Protein AF-A0A0D9NHQ5-F1 (afdb_monomer_lite)

pLDDT: mean 75.97, std 15.08, range [46.81, 93.0]

Structure (mmCIF, N/CA/C/O backbone):
data_AF-A0A0D9NHQ5-F1
#
_entry.id   AF-A0A0D9NHQ5-F1
#
loop_
_atom_site.group_PDB
_atom_site.id
_atom_site.type_symbol
_atom_site.label_atom_id
_atom_site.label_alt_id
_atom_site.label_comp_id
_atom_site.label_asym_id
_atom_site.label_entity_id
_atom_site.label_seq_id
_atom_site.pdbx_PDB_ins_code
_atom_site.Cartn_x
_atom_site.Cartn_y
_atom_site.Cartn_z
_atom_site.occupancy
_atom_site.B_iso_or_equiv
_atom_site.auth_seq_id
_atom_site.auth_comp_id
_atom_site.auth_asym_id
_atom_site.auth_atom_id
_atom_site.pdbx_PDB_model_num
ATOM 1 N N . MET A 1 1 ? 3.729 12.262 -7.977 1.00 59.41 1 MET A N 1
ATOM 2 C CA . MET A 1 1 ? 2.766 12.325 -6.858 1.00 59.41 1 MET A CA 1
ATOM 3 C C . MET A 1 1 ? 1.667 11.263 -6.953 1.00 59.41 1 MET A C 1
ATOM 5 O O . MET A 1 1 ? 1.646 10.442 -6.047 1.00 59.41 1 MET A O 1
ATOM 9 N N . PRO A 1 2 ? 0.846 11.147 -8.018 1.00 77.38 2 PRO A N 1
ATOM 10 C CA . PRO A 1 2 ? -0.277 10.186 -8.039 1.00 77.38 2 PRO A CA 1
ATOM 11 C C . PRO A 1 2 ? 0.142 8.708 -7.924 1.00 77.38 2 PRO A C 1
ATOM 13 O O . PRO A 1 2 ? -0.496 7.937 -7.220 1.00 77.38 2 PRO A O 1
ATOM 16 N N . HIS A 1 3 ? 1.268 8.322 -8.529 1.00 79.19 3 HIS A N 1
ATOM 17 C CA . HIS A 1 3 ? 1.813 6.959 -8.451 1.00 79.19 3 HIS A CA 1
ATOM 18 C C . HIS A 1 3 ? 2.248 6.544 -7.034 1.00 79.19 3 HIS A C 1
ATOM 20 O O . HIS A 1 3 ? 2.138 5.376 -6.680 1.00 79.19 3 HIS A O 1
ATOM 26 N N . ARG A 1 4 ? 2.738 7.490 -6.219 1.00 81.69 4 ARG A N 1
ATOM 27 C CA . ARG A 1 4 ? 3.123 7.221 -4.825 1.00 81.69 4 ARG A CA 1
ATOM 28 C C . ARG A 1 4 ? 1.886 6.996 -3.971 1.00 81.69 4 ARG A C 1
ATOM 30 O O . ARG A 1 4 ? 1.845 6.029 -3.226 1.00 81.69 4 ARG A O 1
ATOM 37 N N . MET A 1 5 ? 0.880 7.850 -4.142 1.00 84.69 5 MET A N 1
ATOM 38 C CA . MET A 1 5 ? -0.388 7.732 -3.429 1.00 84.69 5 MET A CA 1
ATOM 39 C C . MET A 1 5 ? -1.078 6.405 -3.748 1.00 84.69 5 MET A C 1
ATOM 41 O O . MET A 1 5 ? -1.421 5.659 -2.841 1.00 84.69 5 MET A O 1
ATOM 45 N N . PHE A 1 6 ? -1.149 6.049 -5.034 1.00 85.75 6 PHE A N 1
ATOM 46 C CA . PHE A 1 6 ? -1.661 4.752 -5.475 1.00 85.75 6 PHE A CA 1
ATOM 47 C C . PHE A 1 6 ? -0.913 3.574 -4.837 1.00 85.75 6 PHE A C 1
ATOM 49 O O . PHE A 1 6 ? -1.540 2.684 -4.269 1.00 85.75 6 PHE A O 1
ATOM 56 N N . LEU A 1 7 ? 0.423 3.578 -4.898 1.00 86.69 7 LEU A N 1
ATOM 57 C CA . LEU A 1 7 ? 1.232 2.503 -4.329 1.00 86.69 7 LEU A CA 1
ATOM 58 C C . LEU A 1 7 ? 1.048 2.390 -2.808 1.00 86.69 7 LEU A C 1
ATOM 60 O O . LEU A 1 7 ? 0.908 1.287 -2.296 1.00 86.69 7 LEU A O 1
ATOM 64 N N . GLY A 1 8 ? 1.020 3.513 -2.090 1.00 89.81 8 GLY A N 1
ATOM 65 C CA . GLY A 1 8 ? 0.819 3.519 -0.643 1.00 89.81 8 GLY A CA 1
ATOM 66 C C . GLY A 1 8 ? -0.559 2.987 -0.243 1.00 89.81 8 G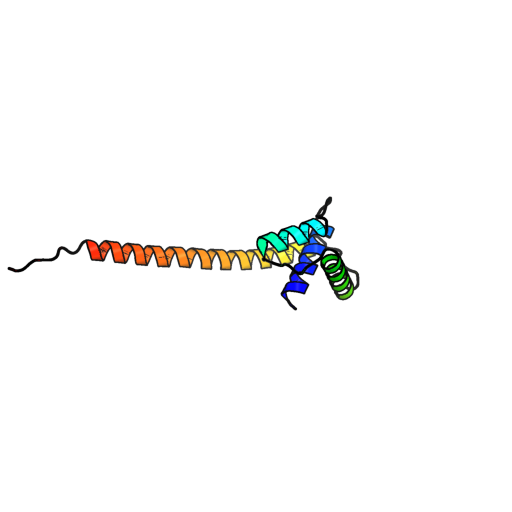LY A C 1
ATOM 67 O O . GLY A 1 8 ? -0.647 2.157 0.661 1.00 89.81 8 GLY A O 1
ATOM 68 N N . CYS A 1 9 ? -1.615 3.381 -0.964 1.00 89.19 9 CYS A N 1
ATOM 69 C CA . CYS A 1 9 ? -2.952 2.820 -0.774 1.00 89.19 9 CYS A CA 1
ATOM 70 C C . CYS A 1 9 ? -2.974 1.312 -1.048 1.00 89.19 9 CYS A C 1
ATOM 72 O O . CYS A 1 9 ? -3.481 0.560 -0.226 1.00 89.19 9 CYS A O 1
ATOM 74 N N . LEU A 1 10 ? -2.366 0.850 -2.146 1.00 89.00 10 LEU A N 1
ATOM 75 C CA . LEU A 1 10 ? -2.307 -0.574 -2.489 1.00 89.00 10 LEU A CA 1
ATOM 76 C C . LEU A 1 10 ? -1.635 -1.407 -1.386 1.00 89.00 10 LEU A C 1
ATOM 78 O O . LEU A 1 10 ? -2.150 -2.460 -1.005 1.00 89.00 10 LEU A O 1
ATOM 82 N N . ILE A 1 11 ? -0.506 -0.931 -0.855 1.00 89.94 11 ILE A N 1
ATOM 83 C CA . ILE A 1 11 ? 0.230 -1.610 0.219 1.00 89.94 11 ILE A CA 1
ATOM 84 C C . ILE A 1 11 ? -0.626 -1.688 1.487 1.00 89.94 11 ILE A C 1
ATOM 86 O O . ILE A 1 11 ? -0.769 -2.771 2.057 1.00 89.94 11 ILE A O 1
ATOM 90 N N . LEU A 1 12 ? -1.231 -0.572 1.907 1.00 89.50 12 LEU A N 1
ATOM 91 C CA . LEU A 1 12 ? -2.082 -0.534 3.098 1.00 89.50 12 LEU A CA 1
ATOM 92 C C . LEU A 1 12 ? -3.320 -1.414 2.943 1.00 89.50 12 LEU A C 1
ATOM 94 O O . LEU A 1 12 ? -3.570 -2.252 3.801 1.00 89.50 12 LEU A O 1
ATOM 98 N N . THR A 1 13 ? -4.056 -1.297 1.840 1.00 87.94 13 THR A N 1
ATOM 99 C CA . THR A 1 13 ? -5.238 -2.128 1.580 1.00 87.94 1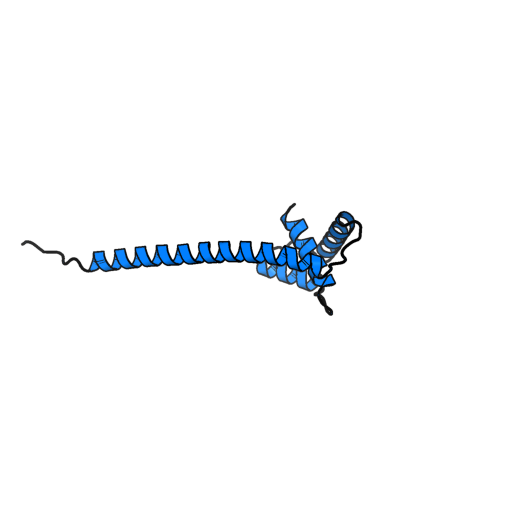3 THR A CA 1
ATOM 100 C C . THR A 1 13 ? -4.888 -3.614 1.604 1.00 87.94 13 THR A C 1
ATOM 102 O O . THR A 1 13 ? -5.599 -4.398 2.223 1.00 87.94 13 THR A O 1
ATOM 105 N N . THR A 1 14 ? -3.751 -4.008 1.023 1.00 88.88 14 THR A N 1
ATOM 106 C CA . THR A 1 14 ? -3.283 -5.403 1.072 1.00 88.88 14 THR A CA 1
ATOM 107 C C . THR A 1 14 ? -3.020 -5.863 2.509 1.00 88.88 14 THR A C 1
ATOM 109 O O . THR A 1 14 ? -3.384 -6.979 2.867 1.00 88.88 14 THR A O 1
ATOM 112 N N . LYS A 1 15 ? -2.428 -5.006 3.353 1.00 87.75 15 LYS A N 1
ATOM 113 C CA . LYS A 1 15 ? -2.201 -5.302 4.778 1.00 87.75 15 LYS A CA 1
ATOM 114 C C . LYS A 1 15 ? -3.483 -5.421 5.592 1.00 87.75 15 LYS A C 1
ATOM 116 O O . LYS A 1 15 ? -3.515 -6.199 6.535 1.00 87.75 15 LYS A O 1
ATOM 121 N N . TYR A 1 16 ? -4.505 -4.651 5.239 1.00 85.31 16 TYR A N 1
ATOM 122 C CA . TYR A 1 16 ? -5.791 -4.671 5.932 1.00 85.31 16 TYR A CA 1
ATOM 123 C C . TYR A 1 16 ? -6.685 -5.843 5.518 1.00 85.31 16 TYR A C 1
ATOM 125 O O . TYR A 1 16 ? -7.479 -6.305 6.330 1.00 85.31 16 TYR A O 1
ATOM 133 N N . LEU A 1 17 ? -6.583 -6.307 4.269 1.00 83.69 17 LEU A N 1
ATOM 134 C CA . LEU A 1 17 ? -7.469 -7.344 3.728 1.00 83.69 17 LEU A CA 1
ATOM 135 C C . LEU A 1 17 ? -6.913 -8.769 3.837 1.00 83.69 17 LEU A C 1
ATOM 137 O O . LEU A 1 17 ? -7.686 -9.717 3.715 1.00 83.69 17 LEU A O 1
ATOM 141 N N . LEU A 1 18 ? -5.600 -8.941 4.005 1.00 85.19 18 LEU A N 1
ATOM 142 C CA . LEU A 1 18 ? -4.975 -10.262 4.089 1.00 85.19 18 LEU A CA 1
ATOM 143 C C . LEU A 1 18 ? -4.651 -10.635 5.534 1.00 85.19 18 LEU A C 1
ATOM 145 O O . LEU A 1 18 ? -4.047 -9.845 6.256 1.00 85.19 18 LEU A O 1
ATOM 149 N N . ASP A 1 19 ? -4.948 -11.883 5.902 1.00 86.94 19 ASP A N 1
ATOM 150 C CA . ASP A 1 19 ? -4.539 -12.459 7.190 1.00 86.94 19 ASP A CA 1
ATOM 151 C C . ASP A 1 19 ? -3.005 -12.512 7.326 1.00 86.94 19 ASP A C 1
ATOM 153 O O . ASP A 1 19 ? -2.450 -12.264 8.396 1.00 86.94 19 ASP A O 1
ATOM 157 N N . GLU A 1 20 ? -2.312 -12.795 6.217 1.00 91.25 20 GLU A N 1
ATOM 158 C CA . GLU A 1 20 ? -0.850 -12.843 6.127 1.00 91.25 20 GLU A CA 1
ATOM 159 C C . GLU A 1 20 ? -0.347 -11.912 5.015 1.00 91.25 20 GLU A C 1
ATOM 161 O O . GLU A 1 20 ? -0.187 -12.324 3.860 1.00 91.25 20 GLU A O 1
ATOM 166 N N . PRO A 1 21 ? -0.112 -10.628 5.320 1.00 89.12 21 PRO A N 1
ATOM 167 C CA . PRO A 1 21 ? 0.266 -9.681 4.292 1.00 89.12 21 PRO A CA 1
ATOM 168 C C . PRO A 1 21 ? 1.758 -9.752 3.914 1.00 89.12 21 PRO A C 1
ATOM 170 O O . PRO A 1 21 ? 2.613 -10.032 4.761 1.00 89.12 21 PRO A O 1
ATOM 173 N N . PRO A 1 22 ? 2.106 -9.419 2.655 1.00 89.06 22 PRO A N 1
ATOM 174 C CA . PRO A 1 22 ? 3.486 -9.297 2.195 1.00 89.06 22 PRO A CA 1
ATOM 175 C C . PRO A 1 22 ? 4.321 -8.348 3.057 1.00 89.06 22 PRO A C 1
ATOM 177 O O . PRO A 1 22 ? 3.881 -7.252 3.420 1.00 89.06 22 PRO A O 1
ATOM 180 N N . THR A 1 23 ? 5.573 -8.724 3.310 1.00 91.88 23 THR A N 1
ATOM 181 C CA . THR A 1 23 ? 6.542 -7.832 3.955 1.00 91.88 23 THR A CA 1
ATOM 182 C C . THR A 1 23 ? 6.961 -6.701 3.014 1.00 91.88 23 THR A C 1
ATOM 184 O O . THR A 1 23 ? 6.884 -6.819 1.789 1.00 91.88 23 THR A O 1
ATOM 187 N N . SER A 1 24 ? 7.472 -5.602 3.575 1.00 90.56 24 SER A N 1
ATOM 188 C CA . SER A 1 24 ? 7.997 -4.475 2.788 1.00 90.56 24 SER A CA 1
ATOM 189 C C . SER A 1 24 ? 9.104 -4.903 1.815 1.00 90.56 24 SER A C 1
ATOM 191 O O . SER A 1 24 ? 9.188 -4.368 0.712 1.00 90.56 24 SER A O 1
ATOM 193 N N . SER A 1 25 ? 9.896 -5.919 2.177 1.00 91.56 25 SER A N 1
ATOM 194 C CA . SER A 1 25 ? 10.919 -6.508 1.305 1.00 91.56 25 SER A CA 1
ATOM 195 C C . SER A 1 25 ? 10.329 -7.099 0.023 1.00 91.56 25 SER A C 1
ATOM 197 O O . SER A 1 25 ? 10.845 -6.865 -1.071 1.00 91.56 25 SER A O 1
ATOM 199 N N . LEU A 1 26 ? 9.202 -7.811 0.131 1.00 90.12 26 LEU A N 1
ATOM 200 C CA . LEU A 1 26 ? 8.533 -8.403 -1.026 1.00 90.12 26 LEU A CA 1
ATOM 201 C C . LEU A 1 26 ? 7.996 -7.319 -1.974 1.00 90.12 26 LEU A C 1
ATOM 203 O O . LEU A 1 26 ? 8.171 -7.423 -3.186 1.00 90.12 26 LEU A O 1
ATOM 207 N N . TRP A 1 27 ? 7.437 -6.230 -1.439 1.00 90.50 27 TRP A N 1
ATOM 208 C CA . TRP A 1 27 ? 7.018 -5.078 -2.247 1.00 90.50 27 TRP A CA 1
ATOM 209 C C . TRP A 1 27 ? 8.175 -4.448 -3.028 1.00 90.50 27 TRP A C 1
ATOM 211 O O . TRP A 1 27 ? 8.030 -4.163 -4.219 1.00 90.50 27 TRP A O 1
ATOM 221 N N . VAL A 1 28 ? 9.331 -4.266 -2.383 1.00 89.25 28 VAL A N 1
ATOM 222 C CA . VAL A 1 28 ? 10.543 -3.753 -3.041 1.00 89.25 28 VAL A CA 1
ATOM 223 C C . VAL A 1 28 ? 10.971 -4.684 -4.175 1.00 89.25 28 VAL A C 1
ATOM 225 O O . VAL A 1 28 ? 11.172 -4.219 -5.297 1.00 89.25 28 VAL A O 1
ATOM 228 N N . GLN A 1 29 ? 11.034 -5.996 -3.930 1.00 87.69 29 GLN A N 1
ATOM 229 C CA . GLN A 1 29 ? 11.396 -6.983 -4.953 1.00 87.69 29 GLN A CA 1
ATOM 230 C C . GLN A 1 29 ? 10.440 -6.950 -6.154 1.00 87.69 29 GLN A C 1
ATOM 232 O O . GLN A 1 29 ? 10.892 -6.910 -7.300 1.00 87.69 29 GLN A O 1
ATOM 237 N N . CYS A 1 30 ? 9.126 -6.901 -5.916 1.00 85.25 30 CYS A N 1
ATOM 238 C CA . CYS A 1 30 ? 8.130 -6.811 -6.985 1.00 85.25 30 CYS A CA 1
ATOM 239 C C . CYS A 1 30 ? 8.313 -5.552 -7.845 1.00 85.25 30 CYS A C 1
ATOM 241 O O . CYS A 1 30 ? 8.222 -5.625 -9.073 1.00 85.25 30 CYS A O 1
ATOM 243 N N . LEU A 1 31 ? 8.601 -4.406 -7.223 1.00 82.94 31 LEU A N 1
ATOM 244 C CA . LEU A 1 31 ? 8.798 -3.132 -7.921 1.00 82.94 31 LEU A CA 1
ATOM 245 C C . LEU A 1 31 ? 10.132 -3.065 -8.670 1.00 82.94 31 LEU A C 1
ATOM 247 O O . LEU A 1 31 ? 10.189 -2.491 -9.761 1.00 82.94 31 LEU A O 1
ATOM 251 N N . MET A 1 32 ? 11.185 -3.674 -8.123 1.00 83.12 32 MET A N 1
ATOM 252 C CA . MET A 1 32 ? 12.459 -3.834 -8.820 1.00 83.12 32 MET A CA 1
ATOM 253 C C . MET A 1 32 ? 12.273 -4.655 -10.100 1.00 83.12 32 MET A C 1
ATOM 255 O O . MET A 1 32 ? 12.702 -4.220 -11.165 1.00 83.12 32 MET A O 1
ATOM 259 N N . LEU A 1 33 ? 11.588 -5.800 -10.009 1.00 81.62 33 LEU A N 1
ATOM 260 C CA . LEU A 1 33 ? 11.397 -6.718 -11.137 1.00 81.62 33 LEU A CA 1
ATOM 261 C C . LEU A 1 33 ? 10.419 -6.184 -12.194 1.00 81.62 33 LEU A C 1
ATOM 263 O O . LEU A 1 33 ? 10.668 -6.336 -13.386 1.00 81.62 33 LEU A O 1
ATOM 267 N N . SER A 1 34 ? 9.314 -5.563 -11.773 1.00 76.62 34 SER A N 1
ATOM 268 C CA . SER A 1 34 ? 8.208 -5.211 -12.681 1.00 76.62 34 SER A CA 1
ATOM 269 C C . SER A 1 34 ? 8.315 -3.799 -13.252 1.00 76.62 34 SER A C 1
AT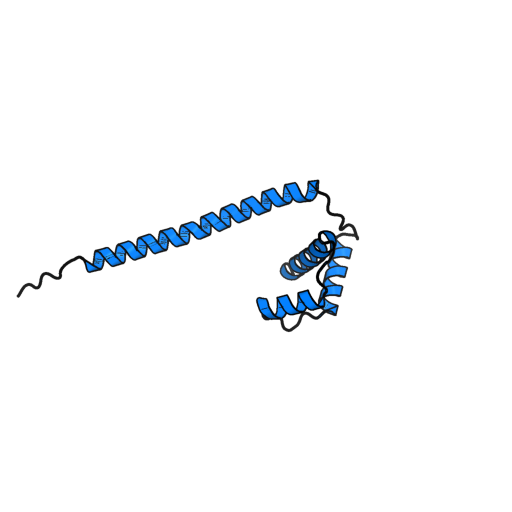OM 271 O O . SER A 1 34 ? 7.834 -3.536 -14.351 1.00 76.62 34 SER A O 1
ATOM 273 N N . CYS A 1 35 ? 8.931 -2.877 -12.507 1.00 69.00 35 CYS A N 1
ATOM 274 C CA . CYS A 1 35 ? 8.920 -1.447 -12.827 1.00 69.00 35 CYS A CA 1
ATOM 275 C C . CYS A 1 35 ? 10.324 -0.865 -13.030 1.00 69.00 35 CYS A C 1
ATOM 277 O O . CYS A 1 35 ? 10.455 0.349 -13.188 1.00 69.00 35 CYS A O 1
ATOM 279 N N . ASN A 1 36 ? 11.370 -1.700 -12.984 1.00 71.56 36 ASN A N 1
ATOM 280 C CA . ASN A 1 36 ? 12.771 -1.268 -13.002 1.00 71.56 36 ASN A CA 1
ATOM 281 C C . ASN A 1 36 ? 13.074 -0.212 -11.914 1.00 71.56 36 ASN A C 1
ATOM 283 O O . ASN A 1 36 ? 13.908 0.681 -12.083 1.00 71.56 36 ASN A O 1
ATOM 287 N N . ASN A 1 37 ? 12.337 -0.272 -10.797 1.00 64.31 37 ASN A N 1
ATOM 288 C CA . ASN A 1 37 ? 12.426 0.713 -9.730 1.00 64.31 37 ASN A CA 1
ATOM 289 C C . ASN A 1 37 ? 13.606 0.377 -8.812 1.00 64.31 37 ASN A C 1
ATOM 291 O O . ASN A 1 37 ? 13.481 -0.433 -7.900 1.00 64.31 37 ASN A O 1
ATOM 295 N N . LEU A 1 38 ? 14.749 1.012 -9.067 1.00 61.19 38 LEU A N 1
ATOM 296 C CA . LEU A 1 38 ? 16.007 0.781 -8.345 1.00 61.19 38 LEU A CA 1
ATOM 297 C C . LEU A 1 38 ? 16.122 1.540 -7.012 1.00 61.19 38 LEU A C 1
ATOM 299 O O . LEU A 1 38 ? 17.101 1.351 -6.296 1.00 61.19 38 LEU A O 1
ATOM 303 N N . PHE A 1 39 ? 15.173 2.425 -6.689 1.00 70.56 39 PHE A N 1
ATOM 304 C CA . PHE A 1 39 ? 15.365 3.428 -5.631 1.00 70.56 39 PHE A CA 1
ATOM 305 C C . PHE A 1 39 ? 14.400 3.309 -4.453 1.00 70.56 39 PHE A C 1
ATOM 307 O O . PHE A 1 39 ? 14.606 3.977 -3.439 1.00 70.56 39 PHE A O 1
ATOM 314 N N . LEU A 1 40 ? 13.339 2.505 -4.562 1.00 81.31 40 LEU A N 1
ATOM 315 C CA . LEU A 1 40 ? 12.439 2.297 -3.434 1.00 81.31 40 LEU A CA 1
ATOM 316 C C . LEU A 1 40 ? 13.039 1.259 -2.481 1.00 81.31 40 LEU A C 1
ATOM 318 O O . LEU A 1 40 ? 13.228 0.106 -2.851 1.00 81.31 40 LEU A O 1
ATOM 322 N N . THR A 1 41 ? 13.337 1.686 -1.258 1.00 89.81 41 THR A N 1
ATOM 323 C CA . THR A 1 41 ? 13.841 0.830 -0.179 1.00 89.81 41 THR A CA 1
ATOM 324 C C . THR A 1 41 ? 12.701 0.360 0.723 1.00 89.81 41 THR A C 1
ATOM 326 O O . THR A 1 41 ? 11.589 0.888 0.660 1.00 89.81 41 THR A O 1
ATOM 329 N N . GLU A 1 42 ? 12.978 -0.596 1.612 1.00 92.19 42 GLU A N 1
ATOM 330 C CA . GLU A 1 42 ? 12.007 -1.030 2.626 1.00 92.19 42 GLU A CA 1
ATOM 331 C C . GLU A 1 42 ? 11.596 0.126 3.551 1.00 92.19 42 GLU A C 1
ATOM 333 O O . GLU A 1 42 ? 10.413 0.302 3.834 1.00 92.19 42 GLU A O 1
ATOM 338 N N . GLU A 1 43 ? 12.545 0.979 3.948 1.00 92.94 43 GLU A N 1
ATOM 339 C CA . GLU A 1 43 ? 12.258 2.215 4.690 1.00 92.94 43 GLU A CA 1
ATOM 340 C C . GLU A 1 43 ? 11.369 3.170 3.889 1.00 92.94 43 GLU A C 1
ATOM 342 O O . GLU A 1 43 ? 10.459 3.781 4.441 1.00 92.94 43 GLU A O 1
ATOM 347 N N . GLY A 1 44 ? 11.594 3.274 2.576 1.00 91.19 44 GLY A N 1
ATOM 348 C CA . GLY A 1 44 ? 10.757 4.072 1.685 1.00 91.19 44 GLY A CA 1
ATOM 349 C C . GLY A 1 44 ? 9.322 3.551 1.598 1.00 91.19 44 GLY A C 1
ATOM 350 O O . GLY A 1 44 ? 8.392 4.354 1.545 1.00 91.19 44 GLY A O 1
ATOM 351 N N . VAL A 1 45 ? 9.135 2.229 1.626 1.00 91.38 45 VAL A N 1
ATOM 352 C CA . VAL A 1 45 ? 7.810 1.595 1.707 1.00 91.38 45 VAL A CA 1
ATOM 353 C C . VAL A 1 45 ? 7.128 1.944 3.029 1.00 91.38 45 VAL A C 1
ATOM 355 O O . VAL A 1 45 ? 6.002 2.431 3.018 1.00 91.38 45 VAL A O 1
ATOM 358 N N . LEU A 1 46 ? 7.822 1.786 4.157 1.00 92.25 46 LEU A N 1
ATOM 359 C CA . LEU A 1 46 ? 7.269 2.108 5.477 1.00 92.25 46 LEU A CA 1
ATOM 360 C C . LEU A 1 46 ? 6.927 3.599 5.621 1.00 92.25 46 LEU A C 1
ATOM 362 O O . LEU A 1 46 ? 5.888 3.948 6.179 1.00 92.25 46 LEU A O 1
ATOM 366 N N . ALA A 1 47 ? 7.777 4.486 5.097 1.00 92.88 47 ALA A N 1
ATOM 367 C CA . ALA A 1 47 ? 7.516 5.921 5.079 1.00 92.88 47 ALA A CA 1
ATOM 368 C C . ALA A 1 47 ? 6.270 6.251 4.248 1.00 92.88 47 ALA A C 1
ATOM 370 O O . ALA A 1 47 ? 5.432 7.039 4.682 1.00 92.88 47 ALA A O 1
ATOM 371 N N . LEU A 1 48 ? 6.118 5.603 3.090 1.00 91.94 48 LEU A N 1
ATOM 372 C CA . LEU A 1 48 ? 4.954 5.782 2.234 1.00 91.94 48 LEU A CA 1
ATOM 373 C C . LEU A 1 48 ? 3.665 5.327 2.928 1.00 91.94 48 LEU A C 1
ATOM 375 O O . LEU A 1 48 ? 2.677 6.052 2.899 1.00 91.94 48 LEU A O 1
ATOM 379 N N . GLU A 1 49 ? 3.678 4.167 3.585 1.00 90.81 49 GLU A N 1
ATOM 380 C CA . GLU A 1 49 ? 2.538 3.690 4.377 1.00 90.81 49 GLU A CA 1
ATOM 381 C C . GLU A 1 49 ? 2.156 4.682 5.480 1.00 90.81 49 GLU A C 1
ATOM 383 O O . GLU A 1 49 ? 0.983 5.013 5.651 1.00 90.81 49 GLU A O 1
ATOM 388 N N . LEU A 1 50 ? 3.151 5.186 6.214 1.00 92.44 50 LEU A N 1
ATOM 389 C CA . LEU A 1 50 ? 2.932 6.146 7.288 1.00 92.44 50 LEU A CA 1
ATOM 390 C C . LEU A 1 50 ? 2.323 7.454 6.771 1.00 92.44 50 LEU A C 1
ATOM 392 O O . LEU A 1 50 ? 1.451 8.027 7.426 1.00 92.44 50 LEU A O 1
ATOM 396 N N . ASP A 1 51 ? 2.781 7.937 5.619 1.00 93.00 51 ASP A N 1
ATOM 397 C CA . ASP A 1 51 ? 2.261 9.159 5.013 1.00 93.00 51 ASP A CA 1
ATOM 398 C C . ASP A 1 51 ? 0.794 8.991 4.598 1.00 93.00 51 ASP A C 1
ATOM 400 O O . ASP A 1 51 ? -0.030 9.839 4.946 1.00 93.00 51 ASP A O 1
ATOM 404 N N . ILE A 1 52 ? 0.429 7.860 3.982 1.00 91.38 52 ILE A N 1
ATOM 405 C CA . ILE A 1 52 ? -0.973 7.583 3.633 1.00 91.38 52 ILE A CA 1
ATOM 406 C C . ILE A 1 52 ? -1.846 7.421 4.880 1.00 91.38 52 ILE A C 1
ATOM 408 O O . ILE A 1 52 ? -2.933 7.990 4.942 1.00 91.38 52 ILE A O 1
ATOM 412 N N . LEU A 1 53 ? -1.373 6.733 5.924 1.00 90.62 53 LEU A N 1
ATOM 413 C CA . LEU A 1 53 ? -2.119 6.627 7.184 1.00 90.62 53 LEU A CA 1
ATOM 414 C C . LEU A 1 53 ? -2.400 7.999 7.809 1.00 90.62 53 LEU A C 1
ATOM 416 O O . LEU A 1 53 ? -3.501 8.230 8.317 1.00 90.62 53 LEU A O 1
ATOM 420 N N . LYS A 1 54 ? -1.435 8.926 7.758 1.00 91.75 54 LYS A N 1
ATOM 421 C CA . LYS A 1 54 ? -1.634 10.304 8.229 1.00 91.75 54 LYS A CA 1
ATOM 422 C C . LYS A 1 54 ? -2.673 11.040 7.389 1.00 91.75 54 LYS A C 1
ATOM 424 O O . LYS A 1 54 ? -3.530 11.709 7.967 1.00 91.75 54 LYS A O 1
ATOM 429 N N . GLU A 1 55 ? -2.626 10.911 6.064 1.00 89.94 55 GLU A N 1
ATOM 430 C CA . GLU A 1 55 ? -3.622 11.510 5.163 1.00 89.94 55 GLU A CA 1
ATOM 431 C C . GLU A 1 55 ? -5.033 10.970 5.440 1.00 89.94 55 GLU A C 1
ATOM 433 O O . GLU A 1 55 ? -5.989 11.742 5.548 1.00 89.94 55 GLU A O 1
ATOM 438 N N . CYS A 1 56 ? -5.149 9.667 5.698 1.00 85.44 56 CYS A N 1
ATOM 439 C CA . CYS A 1 56 ? -6.386 9.001 6.110 1.00 85.44 56 CYS A CA 1
ATOM 440 C C . CYS A 1 56 ? -6.781 9.272 7.575 1.00 85.44 56 CYS A C 1
ATOM 442 O O . CYS A 1 56 ? -7.771 8.725 8.060 1.00 85.44 56 CYS A O 1
ATOM 444 N N . LYS A 1 57 ? -6.037 10.109 8.313 1.00 89.31 57 LYS A N 1
ATOM 445 C CA . LYS A 1 57 ? -6.272 10.411 9.739 1.00 89.31 57 LYS A CA 1
ATOM 446 C C . LYS A 1 57 ? -6.358 9.152 10.606 1.00 89.31 57 LYS A C 1
ATOM 448 O O . LYS A 1 57 ? -7.178 9.094 11.523 1.00 89.31 57 LYS A O 1
ATOM 453 N N . TRP A 1 58 ? -5.520 8.162 10.309 1.00 86.94 58 TRP A N 1
ATOM 454 C CA . TRP A 1 58 ? -5.469 6.865 10.991 1.00 86.94 58 TRP A CA 1
ATOM 455 C C . TRP A 1 58 ? -6.755 6.037 10.875 1.00 86.94 58 TRP A C 1
ATOM 457 O O . TRP A 1 58 ? -6.934 5.086 11.626 1.00 86.94 58 TRP A O 1
A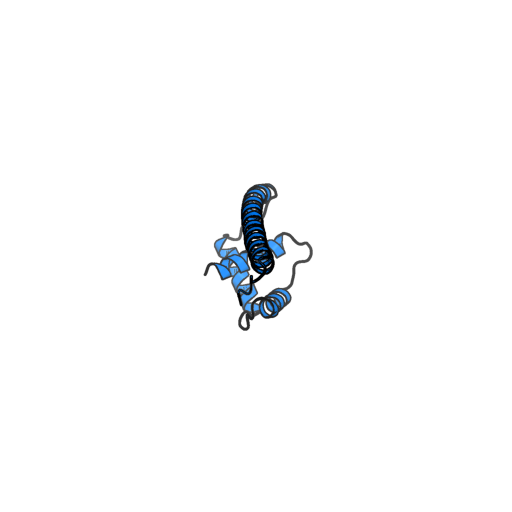TOM 467 N N . ARG A 1 59 ? -7.645 6.387 9.939 1.00 80.38 59 ARG A N 1
ATOM 468 C CA . ARG A 1 59 ? -8.845 5.616 9.610 1.00 80.38 59 ARG A CA 1
ATOM 469 C C . ARG A 1 59 ? -8.583 4.843 8.329 1.00 80.38 59 ARG A C 1
ATOM 471 O O . ARG A 1 59 ? -8.733 5.388 7.241 1.00 80.38 59 ARG A O 1
ATOM 478 N N . ALA A 1 60 ? -8.143 3.602 8.475 1.00 71.19 60 ALA A N 1
ATOM 479 C CA . ALA A 1 60 ? -7.939 2.684 7.356 1.00 71.19 60 ALA A CA 1
ATOM 480 C C . ALA A 1 60 ? -8.856 1.454 7.455 1.00 71.19 60 ALA A C 1
ATOM 482 O O . ALA A 1 60 ? -8.630 0.450 6.789 1.00 71.19 60 ALA A O 1
ATOM 483 N N . ASP A 1 61 ? -9.907 1.557 8.271 1.00 76.62 61 ASP A N 1
ATOM 484 C CA . ASP A 1 61 ? -10.937 0.537 8.404 1.00 76.62 61 ASP A CA 1
ATOM 485 C C . ASP A 1 61 ? -11.718 0.462 7.087 1.00 76.62 61 ASP A C 1
ATOM 487 O O . ASP A 1 61 ? -12.333 1.444 6.664 1.00 76.62 61 ASP A O 1
ATOM 491 N N . ILE A 1 62 ? -11.683 -0.696 6.436 1.00 75.88 62 ILE A N 1
ATOM 492 C CA . ILE A 1 62 ? -12.413 -0.952 5.194 1.00 75.88 62 ILE A CA 1
ATOM 493 C C . ILE A 1 62 ? -13.612 -1.827 5.541 1.00 75.88 62 ILE A C 1
ATOM 495 O O . ILE A 1 62 ? -13.435 -2.943 6.030 1.00 75.88 62 ILE A O 1
ATOM 499 N N . HIS A 1 63 ? -14.826 -1.337 5.289 1.00 77.06 63 HIS A N 1
ATOM 500 C CA . HIS A 1 63 ? -16.046 -2.110 5.507 1.00 77.06 63 HIS A CA 1
ATOM 501 C C . HIS A 1 63 ? -16.591 -2.662 4.187 1.00 77.06 63 HIS A C 1
ATOM 503 O O . HIS A 1 63 ? -16.346 -2.133 3.104 1.00 77.06 63 HIS A O 1
ATOM 509 N N . GLU A 1 64 ? -17.386 -3.728 4.276 1.00 70.56 64 GLU A N 1
ATOM 510 C CA . GLU A 1 64 ? -17.963 -4.413 3.111 1.00 70.56 64 GLU A CA 1
ATOM 511 C C . GLU A 1 64 ? -18.779 -3.472 2.203 1.00 70.56 64 GLU A C 1
ATOM 513 O O . GLU A 1 64 ? -18.699 -3.547 0.977 1.00 70.56 64 GLU A O 1
ATOM 518 N N . HIS A 1 65 ? -19.516 -2.529 2.795 1.00 73.62 65 HIS A N 1
ATOM 519 C CA . HIS A 1 65 ? -20.292 -1.537 2.046 1.00 73.62 65 HIS A CA 1
ATOM 520 C C . HIS A 1 65 ? -19.422 -0.553 1.249 1.00 73.62 65 HIS A C 1
ATOM 522 O O . HIS A 1 65 ? -19.848 -0.099 0.183 1.00 73.62 65 HIS A O 1
ATOM 528 N N . ASP A 1 66 ? -18.210 -0.263 1.729 1.00 71.12 66 ASP A N 1
ATOM 529 C CA . ASP A 1 66 ? -17.252 0.591 1.023 1.00 71.12 66 ASP A CA 1
ATOM 530 C C . ASP A 1 66 ? -16.733 -0.130 -0.234 1.00 71.12 66 ASP A C 1
ATOM 532 O O . ASP A 1 66 ? -16.622 0.465 -1.303 1.00 71.12 66 ASP A O 1
ATOM 536 N N . LEU A 1 67 ? -16.511 -1.447 -0.144 1.00 73.81 67 LEU A N 1
ATOM 537 C CA . LEU A 1 67 ? -15.982 -2.270 -1.239 1.00 73.81 67 LEU A CA 1
ATOM 538 C C . LEU A 1 67 ? -16.974 -2.478 -2.390 1.00 73.81 67 LEU A C 1
ATOM 540 O O . LEU A 1 67 ? -16.568 -2.501 -3.551 1.00 73.81 67 LEU A O 1
ATOM 544 N N . LEU A 1 68 ? -18.268 -2.636 -2.098 1.00 74.06 68 LEU A N 1
ATOM 545 C CA . LEU A 1 68 ? -19.286 -2.902 -3.125 1.00 74.06 68 LEU A CA 1
ATOM 546 C C . LEU A 1 68 ? -19.433 -1.750 -4.125 1.00 74.06 68 LEU A C 1
ATOM 548 O O . LEU A 1 68 ? -19.604 -1.981 -5.324 1.00 74.06 68 LEU A O 1
ATOM 552 N N . SER A 1 69 ? -19.351 -0.515 -3.633 1.00 76.50 69 SER A N 1
ATOM 553 C CA . SER A 1 69 ? -19.448 0.687 -4.466 1.00 76.50 69 SER A CA 1
ATOM 554 C C . SER A 1 69 ? -18.234 0.810 -5.392 1.00 76.50 69 SER A C 1
ATOM 556 O O . SER A 1 69 ? -18.384 1.048 -6.591 1.00 76.50 69 SER A O 1
ATOM 558 N N . GLU A 1 70 ? -17.038 0.553 -4.856 1.00 79.69 70 GLU A N 1
ATOM 559 C CA . GLU A 1 70 ? -15.781 0.571 -5.612 1.00 79.69 70 GLU A CA 1
ATOM 560 C C . GLU A 1 70 ? -15.693 -0.574 -6.633 1.00 79.69 70 GLU A C 1
ATOM 562 O O . GLU A 1 70 ? -15.196 -0.385 -7.745 1.00 79.69 70 GLU A O 1
ATOM 567 N N . LEU A 1 71 ? -16.244 -1.752 -6.315 1.00 76.44 71 LEU A N 1
ATOM 568 C CA . LEU A 1 71 ? -16.321 -2.876 -7.250 1.00 76.44 71 LEU A CA 1
ATOM 569 C C . LEU A 1 71 ? -17.132 -2.516 -8.504 1.00 76.44 71 LEU A C 1
ATOM 571 O O . LEU A 1 71 ? -16.744 -2.892 -9.610 1.00 76.44 71 LEU A O 1
ATOM 575 N N . GLY A 1 72 ? -18.229 -1.767 -8.351 1.00 80.62 72 GLY A N 1
ATOM 576 C CA . GLY A 1 72 ? -19.027 -1.285 -9.480 1.00 80.62 72 GLY A CA 1
ATOM 577 C C . GLY A 1 72 ? -18.211 -0.413 -10.440 1.00 80.62 72 GLY A C 1
ATOM 578 O O . GLY A 1 72 ? -18.209 -0.660 -11.647 1.00 80.62 72 GLY A O 1
ATOM 579 N N . LEU A 1 73 ? -17.456 0.545 -9.896 1.00 83.00 73 LEU A N 1
ATOM 580 C CA . LEU A 1 73 ? -16.576 1.431 -10.668 1.00 83.00 73 LEU A CA 1
ATOM 581 C C . LEU A 1 73 ? -15.437 0.660 -11.349 1.00 83.00 73 LEU A C 1
ATOM 583 O O . LEU A 1 73 ? -15.124 0.895 -12.518 1.00 83.00 73 LEU A O 1
ATOM 587 N N . PHE A 1 74 ? -14.836 -0.302 -10.646 1.00 81.94 74 PHE A N 1
ATOM 588 C CA . PHE A 1 74 ? -13.790 -1.148 -11.214 1.00 81.94 74 PHE A CA 1
ATOM 589 C C . PHE A 1 74 ? -14.305 -2.004 -12.381 1.00 81.94 74 PHE A C 1
ATOM 591 O O . PHE A 1 74 ? -13.644 -2.113 -13.415 1.00 81.94 74 PHE A O 1
ATOM 598 N N . MET A 1 75 ? -15.500 -2.583 -12.250 1.00 81.12 75 MET A N 1
ATOM 599 C CA . MET A 1 75 ? -16.130 -3.369 -13.314 1.00 81.12 75 MET A CA 1
ATOM 600 C C . MET A 1 75 ? -16.441 -2.521 -14.553 1.00 81.12 75 MET A C 1
ATOM 602 O O . MET A 1 75 ? -16.281 -2.999 -15.676 1.00 81.12 75 MET A O 1
ATOM 606 N N . GLU A 1 76 ? -16.838 -1.261 -14.370 1.00 86.94 76 GLU 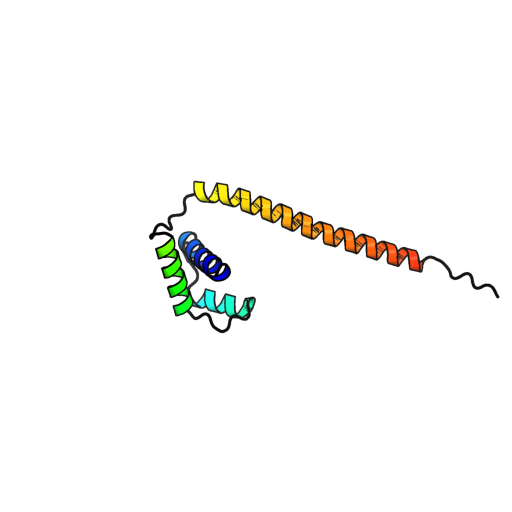A N 1
ATOM 607 C CA . GLU A 1 76 ? -17.043 -0.318 -15.472 1.00 86.94 76 GLU A CA 1
ATOM 608 C C . GLU A 1 76 ? -15.729 -0.020 -16.207 1.00 86.94 76 GLU A C 1
ATOM 610 O O . GLU A 1 76 ? -15.672 -0.106 -17.436 1.00 86.94 76 GLU A O 1
ATOM 615 N N . PHE A 1 77 ? -14.643 0.219 -15.467 1.00 82.19 77 PHE A N 1
ATOM 616 C CA . PHE A 1 77 ? -13.310 0.366 -16.053 1.00 82.19 77 PHE A CA 1
ATOM 617 C C . PHE A 1 77 ? -12.882 -0.881 -16.842 1.00 82.19 77 PHE A C 1
ATOM 619 O O . PHE A 1 77 ? -12.430 -0.770 -17.984 1.00 82.19 77 PHE A O 1
ATOM 626 N N . MET A 1 78 ? -13.056 -2.075 -16.265 1.00 80.06 78 MET A N 1
ATOM 627 C CA . MET A 1 78 ? -12.713 -3.339 -16.922 1.00 80.06 78 MET A CA 1
ATOM 628 C C . MET A 1 78 ? -13.520 -3.557 -18.201 1.00 80.06 78 MET A C 1
ATOM 630 O O . MET A 1 78 ? -12.959 -3.990 -19.205 1.00 80.06 78 MET A O 1
ATOM 634 N N . LYS A 1 79 ? -14.812 -3.215 -18.196 1.00 86.44 79 LYS A N 1
ATOM 635 C CA . LYS A 1 79 ? -15.663 -3.279 -19.387 1.00 86.44 79 LYS A CA 1
ATOM 636 C C . LYS A 1 79 ? -15.099 -2.416 -20.518 1.00 86.44 79 LYS A C 1
ATOM 638 O O . LYS A 1 79 ? -14.904 -2.922 -21.619 1.00 86.44 79 LYS A O 1
ATOM 643 N N . VAL A 1 80 ? -14.761 -1.157 -20.231 1.00 86.25 80 VAL A N 1
ATOM 644 C CA . VAL A 1 80 ? -14.160 -0.245 -21.219 1.00 86.25 80 VAL A CA 1
ATOM 645 C C . VAL A 1 80 ? -12.819 -0.780 -21.726 1.00 86.25 80 VAL A C 1
ATOM 647 O O . VAL A 1 80 ? -12.544 -0.733 -22.924 1.00 86.25 80 VAL A O 1
ATOM 650 N N . ALA A 1 81 ? -11.979 -1.319 -20.839 1.00 78.12 81 ALA A N 1
ATOM 651 C CA . ALA A 1 81 ? -10.682 -1.878 -21.214 1.00 78.12 81 ALA A CA 1
ATOM 652 C C . ALA A 1 81 ? -10.813 -3.112 -22.124 1.00 78.12 81 ALA A C 1
ATOM 654 O O . ALA A 1 81 ? -10.048 -3.255 -23.079 1.00 78.12 81 ALA A O 1
ATOM 655 N N . VAL A 1 82 ? -11.794 -3.981 -21.858 1.00 82.00 82 VAL A N 1
ATOM 656 C CA . VAL A 1 82 ? -12.098 -5.147 -22.698 1.00 82.00 82 VAL A CA 1
ATOM 657 C C . VAL A 1 82 ? -12.611 -4.705 -24.066 1.00 82.00 82 VAL A C 1
ATOM 659 O O . VAL A 1 82 ? -12.086 -5.173 -25.069 1.00 82.00 82 VAL A O 1
ATOM 662 N N . GLU A 1 83 ? -13.556 -3.764 -24.123 1.00 84.31 83 GLU A N 1
ATOM 663 C CA . GLU A 1 83 ? -14.099 -3.226 -25.382 1.00 84.31 83 GLU A CA 1
ATOM 664 C C . GLU A 1 83 ? -13.014 -2.524 -26.230 1.00 84.31 83 GLU A C 1
ATOM 666 O O . GLU A 1 83 ? -12.935 -2.685 -27.453 1.00 84.31 83 GLU A O 1
ATOM 671 N N . ALA A 1 84 ? -12.105 -1.791 -25.582 1.00 74.94 84 ALA A N 1
ATOM 672 C CA . ALA A 1 84 ? -10.940 -1.197 -26.234 1.00 74.94 84 ALA A CA 1
ATOM 673 C C . ALA A 1 84 ? -9.933 -2.256 -26.725 1.00 74.94 84 ALA A C 1
ATOM 675 O O . ALA A 1 84 ? -9.307 -2.078 -27.770 1.00 74.94 84 ALA A O 1
ATOM 676 N N . GLY A 1 85 ? -9.781 -3.368 -26.003 1.00 63.81 85 GLY A N 1
ATOM 677 C CA . GLY A 1 85 ? -8.956 -4.504 -26.413 1.00 63.81 85 GLY A CA 1
ATOM 678 C C . GLY A 1 85 ? -9.537 -5.270 -27.604 1.00 63.81 85 GLY A C 1
ATOM 679 O O . GLY A 1 85 ? -8.793 -5.617 -28.519 1.00 63.81 85 GLY A O 1
ATOM 680 N N . THR A 1 86 ? -10.855 -5.482 -27.640 1.00 55.91 86 THR A N 1
ATOM 681 C CA . THR A 1 86 ? -11.539 -6.167 -28.748 1.00 55.91 86 THR A CA 1
ATOM 682 C C . THR A 1 86 ? -11.535 -5.333 -30.027 1.00 55.91 86 THR A C 1
ATOM 684 O O . THR A 1 86 ? -11.276 -5.877 -31.094 1.00 55.91 86 THR A O 1
ATOM 687 N N . SER A 1 87 ? -11.675 -4.004 -29.933 1.00 51.50 87 SER A N 1
ATOM 688 C CA . SER A 1 87 ? -11.599 -3.130 -31.119 1.00 51.50 87 SER A CA 1
ATOM 689 C C . SER A 1 87 ? -10.241 -3.167 -31.842 1.00 51.50 87 SER A C 1
ATOM 691 O O . SER A 1 87 ? -10.185 -2.993 -33.060 1.00 51.50 87 SER A O 1
ATOM 693 N N . LYS A 1 88 ? -9.137 -3.438 -31.127 1.00 50.34 88 LYS A N 1
ATOM 694 C CA . LYS A 1 88 ? -7.817 -3.646 -31.751 1.00 50.34 88 LYS A CA 1
ATOM 695 C C . LYS A 1 88 ? -7.737 -4.958 -32.531 1.00 50.34 88 LYS A C 1
ATOM 697 O O . LYS A 1 88 ? -7.129 -4.973 -33.594 1.00 50.34 88 LYS A O 1
ATOM 702 N N . VAL A 1 89 ? -8.360 -6.025 -32.029 1.00 50.88 89 VAL A N 1
ATOM 703 C CA . VAL A 1 89 ? -8.391 -7.332 -32.707 1.00 50.88 89 VAL A CA 1
ATOM 704 C C . VAL A 1 89 ? -9.214 -7.255 -33.994 1.00 50.88 89 VAL A C 1
ATOM 706 O O . VAL A 1 89 ? -8.779 -7.776 -35.019 1.00 50.88 89 VAL A O 1
ATOM 709 N N . ASP A 1 90 ? -10.335 -6.533 -33.977 1.00 48.72 90 ASP A N 1
ATOM 710 C CA . ASP A 1 90 ? -11.176 -6.351 -35.167 1.00 48.72 90 ASP A CA 1
ATOM 711 C C . ASP A 1 90 ? -10.463 -5.524 -36.260 1.00 48.72 90 ASP A C 1
ATOM 713 O O . ASP A 1 90 ? -10.500 -5.883 -37.436 1.00 48.72 90 ASP A O 1
ATOM 717 N N . CYS A 1 91 ? -9.705 -4.482 -35.888 1.00 50.28 91 CYS A N 1
ATOM 718 C CA . CYS A 1 91 ? -8.920 -3.689 -36.848 1.00 50.28 91 CYS A CA 1
ATOM 719 C C . CYS A 1 91 ? -7.768 -4.472 -37.508 1.00 50.28 91 CYS A C 1
ATOM 721 O O . CYS A 1 91 ? -7.389 -4.175 -38.646 1.00 50.28 91 CYS A O 1
ATOM 723 N N . ASP A 1 92 ? -7.171 -5.428 -36.793 1.00 51.72 92 ASP A N 1
ATOM 724 C CA . ASP A 1 92 ? -6.073 -6.250 -37.311 1.00 51.72 92 ASP A CA 1
ATOM 725 C C . ASP A 1 92 ? -6.591 -7.405 -38.193 1.00 51.72 92 ASP A C 1
ATOM 727 O O . ASP A 1 92 ? -5.931 -7.765 -39.172 1.00 51.72 92 ASP A O 1
ATOM 731 N N . LEU A 1 93 ? -7.796 -7.925 -37.922 1.00 52.62 93 LEU A N 1
ATOM 732 C CA . LEU A 1 93 ? -8.493 -8.885 -38.791 1.00 52.62 93 LEU A CA 1
ATOM 733 C C . LEU A 1 93 ? -8.910 -8.255 -40.127 1.00 52.62 93 LEU A C 1
ATOM 735 O O . LEU A 1 93 ? -8.648 -8.846 -41.177 1.00 52.62 93 LEU A O 1
ATOM 739 N N . ASP A 1 94 ? -9.450 -7.033 -40.114 1.00 51.91 94 ASP A N 1
ATOM 740 C CA . ASP A 1 94 ? -9.820 -6.320 -41.344 1.00 51.91 94 ASP A CA 1
ATOM 741 C C . ASP A 1 94 ? -8.594 -6.027 -42.229 1.00 51.91 94 ASP A C 1
ATOM 743 O O . ASP A 1 94 ? -8.636 -6.200 -43.448 1.00 51.91 94 ASP A O 1
ATOM 747 N N . LYS A 1 95 ? -7.447 -5.667 -41.637 1.00 54.44 95 LYS A N 1
ATOM 748 C CA . LYS A 1 95 ? -6.193 -5.464 -42.390 1.00 54.44 95 LYS A CA 1
ATOM 749 C C . LYS A 1 95 ? -5.598 -6.762 -42.936 1.00 54.44 95 LYS A C 1
ATOM 751 O O . LYS A 1 95 ? -5.022 -6.753 -44.026 1.00 54.44 95 LYS A O 1
ATOM 756 N N . ALA A 1 96 ? -5.719 -7.869 -42.203 1.00 55.25 96 ALA A N 1
ATOM 757 C CA . ALA A 1 96 ? -5.263 -9.177 -42.668 1.00 55.25 96 ALA A CA 1
ATOM 758 C C . ALA A 1 96 ? -6.121 -9.701 -43.832 1.00 55.25 96 ALA A C 1
ATOM 760 O O . ALA A 1 96 ? -5.575 -10.269 -44.779 1.00 55.25 96 ALA A O 1
ATOM 761 N N . MET A 1 97 ? -7.437 -9.455 -43.807 1.00 56.03 97 MET A N 1
ATOM 762 C CA . MET A 1 97 ? -8.344 -9.816 -44.902 1.00 56.03 97 MET A CA 1
ATOM 763 C C . MET A 1 97 ? -8.094 -8.986 -46.171 1.00 56.03 97 MET A C 1
ATOM 765 O O . MET A 1 97 ? -8.051 -9.555 -47.261 1.00 56.03 97 MET A O 1
ATOM 769 N N . VAL A 1 98 ? -7.822 -7.680 -46.045 1.00 57.50 98 VAL A N 1
ATOM 770 C CA . VAL A 1 98 ? -7.479 -6.818 -47.197 1.00 57.50 98 VAL A CA 1
ATOM 771 C C . VAL A 1 98 ? -6.171 -7.261 -47.875 1.00 57.50 98 VAL A C 1
ATOM 773 O O . VAL A 1 98 ? -6.087 -7.288 -49.103 1.00 57.50 98 VAL A O 1
ATOM 776 N N . HIS A 1 99 ? -5.158 -7.685 -47.110 1.00 55.72 99 HIS A N 1
ATOM 777 C CA . HIS A 1 99 ? -3.899 -8.186 -47.682 1.00 55.72 99 HIS A CA 1
ATOM 778 C C . HIS A 1 99 ? -3.996 -9.586 -48.322 1.00 55.72 99 HIS A C 1
ATOM 780 O O . HIS A 1 99 ? -3.160 -9.931 -49.164 1.00 55.72 99 HIS A O 1
ATOM 786 N N . GLU A 1 100 ? -4.984 -10.403 -47.946 1.00 54.31 100 GLU A N 1
ATOM 787 C CA . GLU A 1 100 ? -5.271 -11.695 -48.592 1.00 54.31 100 GLU A CA 1
ATOM 788 C C . GLU A 1 100 ? -5.992 -11.520 -49.941 1.00 54.31 100 GLU A C 1
ATOM 790 O O . GLU A 1 100 ? -5.683 -12.243 -50.892 1.00 54.31 100 GLU A O 1
ATOM 795 N N . GLU A 1 101 ? -6.903 -10.547 -50.069 1.00 52.50 101 GLU A N 1
ATOM 796 C CA . GLU A 1 101 ? -7.585 -10.255 -51.341 1.00 52.50 101 GLU A CA 1
ATOM 797 C C . GLU A 1 101 ? -6.643 -9.647 -52.392 1.00 52.50 101 GLU A C 1
ATOM 799 O O . GLU A 1 101 ? -6.699 -10.032 -53.562 1.00 52.50 101 GLU A O 1
ATOM 804 N N . GLU A 1 102 ? -5.703 -8.787 -51.989 1.00 50.94 102 GLU A N 1
ATOM 805 C CA . GLU A 1 102 ? -4.737 -8.152 -52.903 1.00 50.94 102 GLU A CA 1
ATOM 806 C C . GLU A 1 102 ? -3.708 -9.144 -53.493 1.00 50.94 102 GLU A C 1
ATOM 808 O O . GLU A 1 102 ? -3.074 -8.871 -54.511 1.00 50.94 102 GLU A O 1
ATOM 813 N N . LYS A 1 103 ? -3.562 -10.339 -52.901 1.00 55.00 103 LYS A N 1
ATOM 814 C CA . LYS A 1 103 ? -2.740 -11.436 -53.449 1.00 55.00 103 LYS A CA 1
ATOM 815 C C . LYS A 1 103 ? -3.489 -12.355 -54.419 1.00 55.00 103 LYS A C 1
ATOM 817 O O . LYS A 1 103 ? -2.837 -13.161 -55.084 1.00 55.00 103 LYS A O 1
ATOM 822 N N . ARG A 1 104 ? -4.825 -12.282 -54.497 1.00 48.91 104 ARG A N 1
ATOM 823 C CA . ARG A 1 104 ? -5.643 -13.156 -55.364 1.00 48.91 104 ARG A CA 1
ATOM 824 C C . ARG A 1 104 ? -5.967 -12.568 -56.731 1.00 48.91 104 ARG A C 1
ATOM 826 O O . ARG A 1 104 ? -6.527 -13.289 -57.554 1.00 48.91 104 ARG A O 1
ATOM 833 N N . THR A 1 105 ? -5.609 -11.321 -57.016 1.00 49.75 105 THR A N 1
ATOM 834 C CA . THR A 1 105 ? -5.716 -10.767 -58.370 1.00 49.75 105 THR A CA 1
ATOM 835 C C . THR A 1 105 ? -4.559 -11.287 -59.235 1.00 49.75 105 THR A C 1
ATOM 837 O O . THR A 1 105 ? -3.393 -10.985 -58.963 1.00 49.75 105 THR A O 1
ATOM 840 N N . PRO A 1 106 ? -4.822 -12.100 -60.277 1.00 46.81 106 PRO A N 1
ATOM 841 C CA . PRO A 1 106 ? -3.771 -12.553 -61.174 1.00 46.81 106 PRO A CA 1
ATOM 842 C C . PRO A 1 106 ? -3.262 -11.353 -61.975 1.00 46.81 106 PRO A C 1
ATOM 844 O O . PRO A 1 106 ? -4.053 -10.589 -62.527 1.00 46.81 106 PRO A O 1
ATO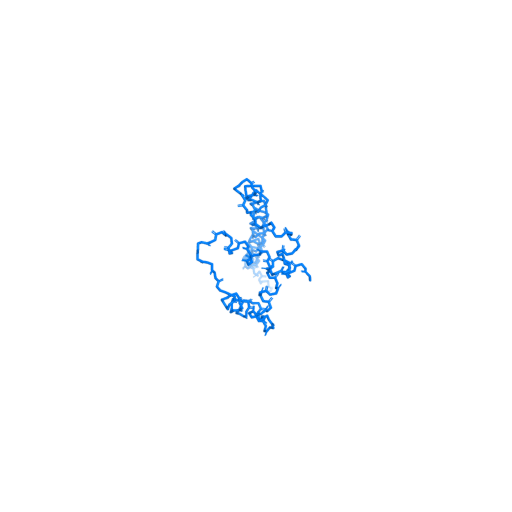M 847 N N . LYS A 1 107 ? -1.938 -11.201 -62.069 1.00 55.31 107 LYS A N 1
ATOM 848 C CA . LYS A 1 107 ? -1.324 -10.330 -63.075 1.00 55.31 107 LYS A CA 1
ATOM 849 C C . LYS A 1 107 ? -1.659 -10.902 -64.451 1.00 55.31 107 LYS A C 1
ATOM 851 O O . LYS A 1 107 ? -1.071 -11.903 -64.856 1.00 55.31 107 LYS A O 1
ATOM 856 N N . GLU A 1 108 ? -2.607 -10.288 -65.152 1.00 49.00 108 GLU A N 1
ATOM 857 C CA . GLU A 1 108 ? -2.735 -10.458 -66.596 1.00 49.00 108 GLU A CA 1
ATOM 858 C C . GLU A 1 108 ? -1.474 -9.870 -67.239 1.00 49.00 108 GLU A C 1
ATOM 860 O O . GLU A 1 108 ? -1.317 -8.657 -67.374 1.00 49.00 108 GLU A O 1
ATOM 865 N N . ASN A 1 109 ? -0.529 -10.750 -67.567 1.00 47.16 109 ASN A N 1
ATOM 866 C CA . ASN A 1 109 ? 0.567 -10.429 -68.465 1.00 47.16 109 ASN A CA 1
ATOM 867 C C . ASN A 1 109 ? -0.034 -10.303 -69.869 1.00 47.16 109 ASN A C 1
ATOM 869 O O . ASN A 1 109 ? -0.406 -11.308 -70.472 1.00 47.16 109 ASN A O 1
ATOM 873 N N . PHE A 1 110 ? -0.158 -9.073 -70.360 1.00 47.25 110 PHE A N 1
ATOM 874 C CA . PHE A 1 110 ? -0.293 -8.822 -71.788 1.00 47.25 110 PHE A CA 1
ATOM 875 C C . PHE A 1 110 ? 1.114 -8.799 -72.394 1.00 47.25 110 PHE A C 1
ATOM 877 O O . PHE A 1 110 ? 1.933 -7.962 -72.004 1.00 47.25 110 PHE A O 1
ATOM 884 N N . ASP A 1 111 ? 1.369 -9.768 -73.276 1.00 51.50 111 ASP A N 1
ATOM 885 C CA . ASP A 1 111 ? 2.491 -9.793 -74.224 1.00 51.50 111 ASP A CA 1
ATOM 886 C C . ASP A 1 111 ? 2.425 -8.619 -75.219 1.00 51.50 111 ASP A C 1
ATOM 888 O O . ASP A 1 111 ? 1.297 -8.216 -75.600 1.00 51.50 111 ASP A O 1
#

Organism: NCBI:txid1291518

Radius of gyration: 24.52 Å; chains: 1; bounding box: 36×26×85 Å

Sequence (111 aa):
MPHRMFLGCLILTTKYLLDEPPTSSLWVQCLMLSCNNLFLTEEGVLALELDILKECKWRADIHEHDLLSELGLFMEFMKVAVEAGTSKVDCDLDKAMVHEEEKRTPKENFD

Foldseek 3Di:
DVVLLVLLLVQLVQVQPDPDHDQLVVVVVCCCVPVVDPPQDSVNSVVSNVVNCVVVVVPPDDDPVNVVVVVVVVVVVVVVVVVVVVVVVVVVVVVVVVVVVVVPDDPPDDD

Secondary structure (DSSP, 8-state):
-HHHHHHHHHHHHHHHH-SSPPPHHHHHHHHHHHH---S--HHHHHHHHHHHHHHTTT-----HHHHHHHHHHHHHHHHHHHHHHHHHHHHHHHHHHHHHHTTSS------